Protein AF-A0A9Q3HSD2-F1 (afdb_monomer_lite)

pLDDT: mean 71.67, std 19.87, range [41.5, 94.94]

Radius of gyration: 31.14 Å; chains: 1; bounding box: 92×45×73 Å

Structure (mmCIF, N/CA/C/O backbone):
data_AF-A0A9Q3HSD2-F1
#
_entry.id   AF-A0A9Q3HSD2-F1
#
loop_
_atom_site.group_PDB
_atom_site.id
_atom_site.type_symbol
_atom_site.label_atom_id
_atom_site.label_alt_id
_atom_site.label_comp_id
_atom_site.label_asym_id
_atom_site.label_entity_id
_atom_site.label_seq_id
_atom_site.pdbx_PDB_ins_code
_atom_site.Cartn_x
_atom_site.Cartn_y
_atom_si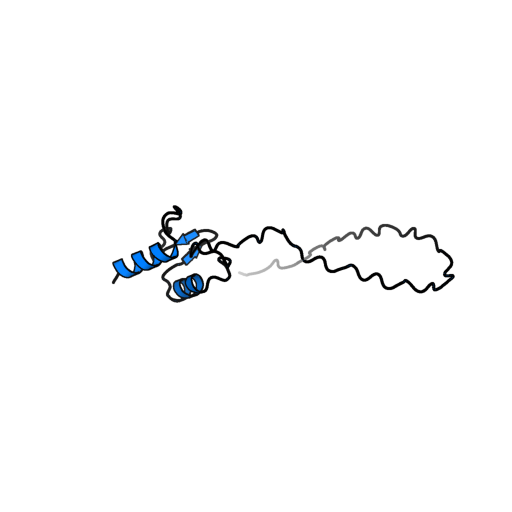te.Cartn_z
_atom_site.occupancy
_atom_site.B_iso_or_equiv
_atom_site.auth_seq_id
_atom_site.auth_comp_id
_atom_site.auth_asym_id
_atom_site.auth_atom_id
_atom_site.pdbx_PDB_model_num
ATOM 1 N N . MET A 1 1 ? -56.394 -26.037 -16.385 1.00 44.19 1 MET A N 1
ATOM 2 C CA . MET A 1 1 ? -56.048 -26.200 -17.813 1.00 44.19 1 MET A CA 1
ATOM 3 C C . MET A 1 1 ? -54.675 -25.549 -18.009 1.00 44.19 1 MET A C 1
ATOM 5 O O . MET A 1 1 ? -54.607 -24.333 -17.984 1.00 44.19 1 MET A O 1
ATOM 9 N N . HIS A 1 2 ? -53.592 -26.269 -17.691 1.00 48.19 2 HIS A N 1
ATOM 10 C CA . HIS A 1 2 ? -52.664 -26.921 -18.647 1.00 48.19 2 HIS A CA 1
ATOM 11 C C . HIS A 1 2 ? -51.774 -25.870 -19.355 1.00 48.19 2 HIS A C 1
ATOM 13 O O . HIS A 1 2 ? -52.299 -25.073 -20.115 1.00 48.19 2 HIS A O 1
ATOM 19 N N . GLN A 1 3 ? -50.533 -25.605 -18.916 1.00 42.75 3 GLN A N 1
ATOM 20 C CA . GLN A 1 3 ? -49.256 -26.317 -19.162 1.00 42.75 3 GLN A CA 1
ATOM 21 C C . GLN A 1 3 ? -48.814 -26.421 -20.633 1.00 42.75 3 GLN A C 1
ATOM 23 O O . GLN A 1 3 ? -49.545 -27.002 -21.426 1.00 42.75 3 GLN A O 1
ATOM 28 N N . LEU A 1 4 ? -47.539 -26.026 -20.851 1.00 48.03 4 LEU A N 1
ATOM 29 C CA . LEU A 1 4 ? -46.549 -26.599 -21.792 1.00 48.03 4 LEU A CA 1
ATOM 30 C C . LEU A 1 4 ? -46.814 -26.294 -23.284 1.00 48.03 4 LEU A C 1
ATOM 32 O O . LEU A 1 4 ? -47.950 -26.296 -23.720 1.00 48.03 4 LEU A O 1
ATOM 36 N N . ASN A 1 5 ? -45.869 -26.004 -24.174 1.00 42.88 5 ASN A N 1
ATOM 37 C CA . ASN A 1 5 ? -44.416 -26.140 -24.308 1.00 42.88 5 ASN A CA 1
ATOM 38 C C . ASN A 1 5 ? -44.029 -25.258 -25.498 1.00 42.88 5 ASN A C 1
ATOM 40 O O . ASN A 1 5 ? -44.826 -25.265 -26.419 1.00 42.88 5 ASN A O 1
ATOM 44 N N . GLU A 1 6 ? -42.822 -24.683 -25.555 1.00 45.81 6 GLU A N 1
ATOM 45 C CA . GLU A 1 6 ? -41.940 -24.794 -26.740 1.00 45.81 6 GLU A CA 1
ATOM 46 C C . GLU A 1 6 ? -40.477 -24.703 -26.264 1.00 45.81 6 GLU A C 1
ATOM 48 O O . GLU A 1 6 ? -39.931 -23.638 -25.982 1.00 45.81 6 GLU A O 1
ATOM 53 N N . LEU A 1 7 ? -39.879 -25.880 -26.068 1.00 46.97 7 LEU A N 1
ATOM 54 C CA . LEU A 1 7 ? -38.452 -26.095 -25.843 1.00 46.97 7 LEU A CA 1
ATOM 55 C C . LEU A 1 7 ? -37.694 -26.093 -27.183 1.00 46.97 7 LEU A C 1
ATOM 57 O O . LEU A 1 7 ? -38.282 -26.362 -28.226 1.00 46.97 7 LEU A O 1
ATOM 61 N N . THR A 1 8 ? -36.360 -25.999 -27.075 1.00 43.19 8 THR A N 1
ATOM 62 C CA . THR A 1 8 ? -35.327 -26.510 -28.009 1.00 43.19 8 THR A CA 1
ATOM 63 C C . THR A 1 8 ? -35.021 -25.675 -29.264 1.00 43.19 8 THR A C 1
ATOM 65 O O . THR A 1 8 ? -35.914 -25.133 -29.886 1.00 43.19 8 THR A O 1
ATOM 68 N N . ASN A 1 9 ? -33.785 -25.525 -29.752 1.00 45.00 9 ASN A N 1
ATOM 69 C CA . ASN A 1 9 ? -32.461 -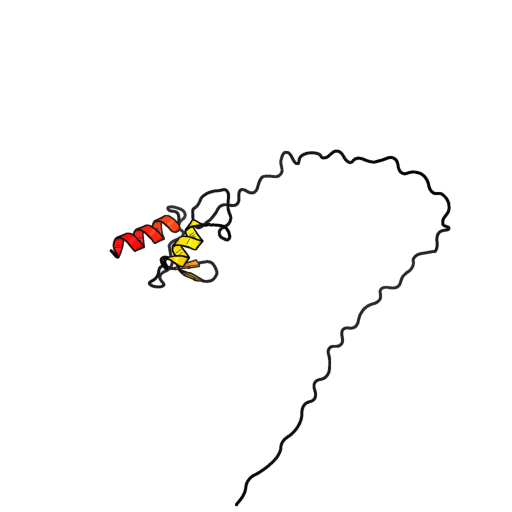25.973 -29.322 1.00 45.00 9 ASN A CA 1
ATOM 70 C C . ASN A 1 9 ? -31.385 -25.117 -30.028 1.00 45.00 9 ASN A C 1
ATOM 72 O O . ASN A 1 9 ? -31.521 -24.756 -31.191 1.00 45.00 9 ASN A O 1
ATOM 76 N N . VAL A 1 10 ? -30.304 -24.857 -29.292 1.00 41.50 10 VAL A N 1
ATOM 77 C CA . VAL A 1 10 ? -28.880 -24.875 -29.682 1.00 41.50 10 VAL A CA 1
ATOM 78 C C . VAL A 1 10 ? -28.542 -25.001 -31.180 1.00 41.50 10 VAL A C 1
ATOM 80 O O . VAL A 1 10 ? -28.776 -26.050 -31.770 1.00 41.50 10 VAL A O 1
ATOM 83 N N . ALA A 1 11 ? -27.794 -24.027 -31.719 1.00 44.03 11 ALA A N 1
ATOM 84 C CA . ALA A 1 11 ? -26.722 -24.277 -32.696 1.00 44.03 11 ALA A CA 1
ATOM 85 C C . ALA A 1 11 ? -25.781 -23.062 -32.846 1.00 44.03 11 ALA A C 1
ATOM 87 O O . ALA A 1 11 ? -26.107 -22.053 -33.467 1.00 44.03 11 ALA A O 1
ATOM 88 N N . THR A 1 12 ? -24.578 -23.179 -32.289 1.00 48.12 12 THR A N 1
ATOM 89 C CA . THR A 1 12 ? -23.388 -22.381 -32.618 1.00 48.12 12 THR A CA 1
ATOM 90 C C . THR A 1 12 ? -22.886 -22.710 -34.027 1.00 48.12 12 THR A C 1
ATOM 92 O O . THR A 1 12 ? -22.842 -23.885 -34.392 1.00 48.12 12 THR A O 1
ATOM 95 N N . PRO A 1 13 ? -22.346 -21.726 -34.768 1.00 45.62 13 PRO A N 1
ATOM 96 C CA . PRO A 1 13 ? -21.321 -22.028 -35.766 1.00 45.62 13 PRO A CA 1
ATOM 97 C C . PRO A 1 13 ? -19.987 -21.341 -35.444 1.00 45.62 13 PRO A C 1
ATOM 99 O O . PRO A 1 13 ? -19.789 -20.144 -35.618 1.00 45.62 13 PRO A O 1
ATOM 102 N N . GLN A 1 14 ? -19.086 -22.175 -34.931 1.00 41.75 14 GLN A N 1
ATOM 103 C CA . GLN A 1 14 ? -17.673 -22.328 -35.283 1.00 41.75 14 GLN A CA 1
ATOM 104 C C . GLN A 1 14 ? -16.861 -21.121 -35.793 1.00 41.75 14 GLN A C 1
ATOM 106 O O . GLN A 1 14 ? -17.031 -20.598 -36.892 1.00 41.75 14 GLN A O 1
ATOM 111 N N . LYS A 1 15 ? -15.817 -20.852 -35.002 1.00 45.75 15 LYS A N 1
ATOM 112 C CA . LYS A 1 15 ? -14.523 -20.269 -35.364 1.00 45.75 15 LYS A CA 1
ATOM 113 C C . LYS A 1 15 ? -14.070 -20.704 -36.768 1.00 45.75 15 LYS A C 1
ATOM 115 O O . LYS A 1 15 ? -13.749 -21.872 -36.970 1.00 45.75 15 LYS A O 1
ATOM 120 N N . LYS A 1 16 ? -13.916 -19.756 -37.695 1.00 43.56 16 LYS A N 1
ATOM 121 C CA . LYS A 1 16 ? -13.007 -19.915 -38.840 1.00 43.56 16 LYS A CA 1
ATOM 122 C C . LYS A 1 16 ? -11.691 -19.214 -38.531 1.00 43.56 16 LYS A C 1
ATOM 124 O O . LYS A 1 16 ? -11.515 -18.027 -38.776 1.00 43.56 16 LYS A O 1
ATOM 129 N N . VAL A 1 17 ? -10.770 -19.992 -37.971 1.00 47.25 17 VAL A N 1
ATOM 130 C CA . VAL A 1 17 ? -9.332 -19.757 -38.107 1.00 47.25 17 VAL A CA 1
ATOM 131 C C . VAL A 1 17 ? -8.984 -20.157 -39.537 1.00 47.25 17 VAL A C 1
ATOM 133 O O . VAL A 1 17 ? -8.896 -21.344 -39.843 1.00 47.25 17 VAL A O 1
ATOM 136 N N . THR A 1 18 ? -8.834 -19.181 -40.429 1.00 45.16 18 THR A N 1
ATOM 137 C CA . THR A 1 18 ? -8.164 -19.422 -41.709 1.00 45.16 18 THR A CA 1
ATOM 138 C C . THR A 1 18 ? -6.681 -19.180 -41.490 1.00 45.16 18 THR A C 1
ATOM 140 O O . THR A 1 18 ? -6.212 -18.049 -41.381 1.00 45.16 18 THR A O 1
ATOM 143 N N . ASN A 1 19 ? -5.968 -20.296 -41.365 1.00 42.38 19 ASN A N 1
ATOM 144 C CA . ASN A 1 19 ? -4.523 -20.373 -41.472 1.00 42.38 19 ASN A CA 1
ATOM 145 C C . ASN A 1 19 ? -4.111 -19.899 -42.867 1.00 42.38 19 ASN A C 1
ATOM 147 O O . ASN A 1 19 ? -4.654 -20.369 -43.865 1.00 42.38 19 ASN A O 1
ATOM 151 N N . ASN A 1 20 ? -3.147 -18.988 -42.922 1.00 42.34 20 ASN A N 1
ATOM 152 C CA . ASN A 1 20 ? -2.504 -18.558 -44.152 1.00 42.34 20 ASN A CA 1
ATOM 153 C C . ASN A 1 20 ? -1.202 -19.373 -44.298 1.00 42.34 20 ASN A C 1
ATOM 155 O O . ASN A 1 20 ? -0.250 -19.097 -43.564 1.00 42.34 20 ASN A O 1
ATOM 159 N N . PRO A 1 21 ? -1.125 -20.411 -45.153 1.00 44.22 21 PRO A N 1
ATOM 160 C CA . PRO A 1 21 ? 0.139 -21.079 -45.428 1.00 44.22 21 PRO A CA 1
ATOM 161 C C . PRO A 1 21 ? 0.925 -20.226 -46.426 1.00 44.22 21 PRO A C 1
ATOM 163 O O . PRO A 1 21 ? 0.693 -20.281 -47.634 1.00 44.22 21 PRO A O 1
ATOM 166 N N . GLN A 1 22 ? 1.850 -19.404 -45.926 1.00 41.72 22 GLN A N 1
ATOM 167 C CA . GLN A 1 22 ? 2.773 -18.694 -46.802 1.00 41.72 22 GLN A CA 1
ATOM 168 C C . GLN A 1 22 ? 3.751 -19.712 -47.395 1.00 41.72 22 GLN A C 1
ATOM 170 O O . GLN A 1 22 ? 4.553 -20.331 -46.697 1.00 41.72 22 GLN A O 1
ATOM 175 N N . SER A 1 23 ? 3.561 -19.927 -48.693 1.00 46.28 23 SER A N 1
ATOM 176 C CA . SER A 1 23 ? 4.157 -20.973 -49.503 1.00 46.28 23 SER A CA 1
ATOM 177 C C . SER A 1 23 ? 5.683 -20.942 -49.477 1.00 46.28 23 SER A C 1
ATOM 179 O O . SER A 1 23 ? 6.327 -19.900 -49.614 1.00 46.28 23 SER A O 1
ATOM 181 N N . SER A 1 24 ? 6.229 -22.139 -49.308 1.00 48.56 24 SER A N 1
ATOM 182 C CA . SER A 1 24 ? 7.641 -22.474 -49.340 1.00 48.56 24 SER A CA 1
ATOM 183 C C . SER A 1 24 ? 8.180 -22.325 -50.763 1.00 48.56 24 SER A C 1
ATOM 185 O O . SER A 1 24 ? 7.808 -23.085 -51.649 1.00 48.56 24 SER A O 1
ATOM 187 N N . ASN A 1 25 ? 9.092 -21.378 -50.973 1.00 53.78 25 ASN A N 1
ATOM 188 C CA . ASN A 1 25 ? 10.039 -21.412 -52.086 1.00 53.78 25 ASN A CA 1
ATOM 189 C C . ASN A 1 25 ? 11.451 -21.509 -51.501 1.00 53.78 25 ASN A C 1
ATOM 191 O O . ASN A 1 25 ? 12.213 -20.546 -51.505 1.00 53.78 25 ASN A O 1
ATOM 195 N N . GLN A 1 26 ? 11.791 -22.675 -50.949 1.00 52.84 26 GLN A N 1
ATOM 196 C CA . GLN A 1 26 ? 13.184 -23.040 -50.709 1.00 52.84 26 GLN A CA 1
ATOM 197 C C . GLN A 1 26 ? 13.640 -23.948 -51.847 1.00 52.84 26 GLN A C 1
ATOM 199 O O . GLN A 1 26 ? 13.310 -25.129 -51.908 1.00 52.84 26 GLN A O 1
ATOM 204 N N . VAL A 1 27 ? 14.381 -23.346 -52.773 1.00 53.59 27 VAL A N 1
ATOM 205 C CA . VAL A 1 27 ? 15.151 -24.035 -53.807 1.00 53.59 27 VAL A CA 1
ATOM 206 C C . VAL A 1 27 ? 16.064 -25.062 -53.127 1.00 53.59 27 VAL A C 1
ATOM 208 O O . VAL A 1 27 ? 16.878 -24.706 -52.275 1.00 53.59 27 VAL A O 1
ATOM 211 N N . LEU A 1 28 ? 15.915 -26.335 -53.499 1.00 50.41 28 LEU A N 1
ATOM 212 C CA . LEU A 1 28 ? 16.789 -27.438 -53.095 1.00 50.41 28 LEU A CA 1
ATOM 213 C C . LEU A 1 28 ? 18.235 -27.115 -53.504 1.00 50.41 28 LEU A C 1
ATOM 215 O O . LEU A 1 28 ? 18.566 -27.132 -54.688 1.00 50.41 28 LEU A O 1
ATOM 219 N N . ARG A 1 29 ? 19.102 -26.809 -52.531 1.00 50.41 29 ARG A N 1
ATOM 220 C CA . ARG A 1 29 ? 20.555 -26.744 -52.749 1.00 50.41 29 ARG A CA 1
ATOM 221 C C . ARG A 1 29 ? 21.161 -28.128 -52.464 1.00 50.41 29 ARG A C 1
ATOM 223 O O . ARG A 1 29 ? 20.809 -28.714 -51.437 1.00 50.41 29 ARG A O 1
ATOM 230 N N . PRO A 1 30 ? 22.050 -28.653 -53.326 1.00 50.47 30 PRO A N 1
ATOM 231 C CA . PRO A 1 30 ? 22.763 -29.902 -53.078 1.00 50.47 30 PRO A CA 1
ATOM 232 C C . PRO A 1 30 ? 23.563 -29.842 -51.775 1.00 50.47 30 PRO A C 1
ATOM 234 O O . PRO A 1 30 ? 24.204 -28.838 -51.455 1.00 50.47 30 PRO A O 1
ATOM 237 N N . ARG A 1 31 ? 23.468 -30.922 -51.001 1.00 54.69 31 ARG A N 1
ATOM 238 C CA . ARG A 1 31 ? 24.100 -31.097 -49.698 1.00 54.69 31 ARG A CA 1
ATOM 239 C C . ARG A 1 31 ? 25.501 -31.652 -49.910 1.00 54.69 31 ARG A C 1
ATOM 241 O O . ARG A 1 31 ? 25.712 -32.844 -49.737 1.00 54.69 31 ARG A O 1
ATOM 248 N N . ASP A 1 32 ? 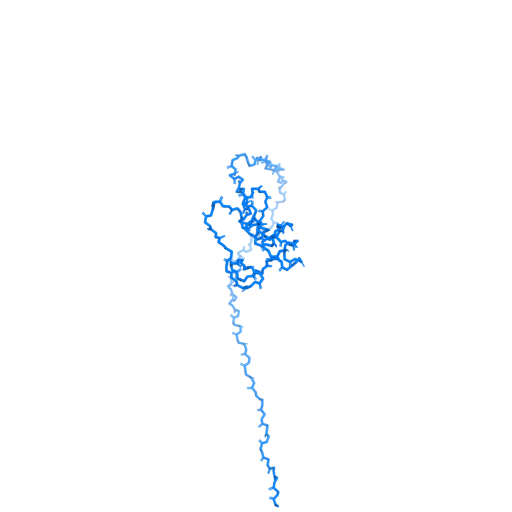26.440 -30.773 -50.231 1.00 50.25 32 ASP A N 1
ATOM 249 C CA . ASP A 1 32 ? 27.849 -31.134 -50.299 1.00 50.25 32 ASP A CA 1
ATOM 250 C C . ASP A 1 32 ? 28.679 -30.292 -49.329 1.00 50.25 32 ASP A C 1
ATOM 252 O O . ASP A 1 32 ? 28.637 -29.062 -49.325 1.00 50.25 32 ASP A O 1
ATOM 256 N N . ASN A 1 33 ? 29.483 -31.023 -48.558 1.00 46.81 33 ASN A N 1
ATOM 257 C CA . ASN A 1 33 ? 30.656 -30.593 -47.804 1.00 46.81 33 ASN A CA 1
ATOM 258 C C . ASN A 1 33 ? 30.446 -30.086 -46.358 1.00 46.81 33 ASN A C 1
ATOM 260 O O . ASN A 1 33 ? 30.174 -28.918 -46.081 1.00 46.81 33 ASN A O 1
ATOM 264 N N . VAL A 1 34 ? 30.650 -31.006 -45.407 1.00 54.81 34 VAL A N 1
ATOM 265 C CA . VAL A 1 34 ? 30.878 -30.714 -43.987 1.00 54.81 34 VAL A CA 1
ATOM 266 C C . VAL A 1 34 ? 32.240 -30.030 -43.861 1.00 54.81 34 VAL A C 1
ATOM 268 O O . VAL A 1 34 ? 33.275 -30.686 -43.899 1.00 54.81 34 VAL A O 1
ATOM 271 N N . SER A 1 35 ? 32.235 -28.710 -43.691 1.00 54.19 35 SER A N 1
ATOM 272 C CA . SER A 1 35 ? 33.415 -27.953 -43.270 1.00 54.19 35 SER A CA 1
ATOM 273 C C . SER A 1 35 ? 33.330 -27.706 -41.757 1.00 54.19 35 SER A C 1
ATOM 275 O O . SER A 1 35 ? 32.289 -27.225 -41.291 1.00 54.19 35 SER A O 1
ATOM 277 N N . PRO A 1 36 ? 34.352 -28.053 -40.951 1.00 48.72 36 PRO A N 1
ATOM 278 C CA . PRO A 1 36 ? 34.310 -27.830 -39.512 1.00 48.72 36 PRO A CA 1
ATOM 279 C C . PRO A 1 36 ? 34.332 -26.323 -39.223 1.00 48.72 36 PRO A C 1
ATOM 281 O O . PRO A 1 36 ? 35.334 -25.644 -39.432 1.00 48.72 36 PRO A O 1
ATOM 284 N N . GLN A 1 37 ? 33.206 -25.789 -38.743 1.00 55.69 37 GLN A N 1
ATOM 285 C CA . GLN A 1 37 ? 33.110 -24.421 -38.229 1.00 55.69 37 GLN A CA 1
ATOM 286 C C . GLN A 1 37 ? 34.147 -24.230 -37.106 1.00 55.69 37 GLN A C 1
ATOM 288 O O . GLN A 1 37 ? 34.086 -24.952 -36.106 1.00 55.69 37 GLN A O 1
ATOM 293 N N . PRO A 1 38 ? 35.086 -23.269 -37.209 1.00 50.75 38 PRO A N 1
ATOM 294 C CA . PRO A 1 38 ? 35.942 -22.935 -36.087 1.00 50.75 38 PRO A CA 1
ATOM 295 C C . PRO A 1 38 ? 35.080 -22.304 -34.994 1.00 50.75 38 PRO A C 1
ATOM 297 O O . PRO A 1 38 ? 34.310 -21.376 -35.236 1.00 50.75 38 PRO A O 1
ATOM 300 N N . ASN A 1 39 ? 35.227 -22.850 -33.791 1.00 59.09 39 ASN A N 1
ATOM 301 C CA . ASN A 1 39 ? 34.631 -22.438 -32.528 1.00 59.09 39 ASN A CA 1
ATOM 302 C C . ASN A 1 39 ? 34.690 -20.908 -32.327 1.00 59.09 39 ASN A C 1
ATOM 304 O O . ASN A 1 39 ? 35.624 -20.386 -31.717 1.00 59.09 39 ASN A O 1
ATOM 308 N N . ARG A 1 40 ? 33.695 -20.168 -32.835 1.00 57.56 40 ARG A N 1
ATOM 309 C CA . ARG A 1 40 ? 33.513 -18.749 -32.517 1.00 57.56 40 ARG A CA 1
ATOM 310 C C . ARG A 1 40 ? 32.942 -18.658 -31.108 1.00 57.56 40 ARG A C 1
ATOM 312 O O . ARG A 1 40 ? 31.740 -18.491 -30.918 1.00 57.56 40 ARG A O 1
ATOM 319 N N . ARG A 1 41 ? 33.824 -18.741 -30.109 1.00 59.41 41 ARG A N 1
ATOM 320 C CA . ARG A 1 41 ? 33.549 -18.160 -28.794 1.00 59.41 41 ARG A CA 1
ATOM 321 C C . ARG A 1 41 ? 33.357 -16.666 -29.015 1.00 59.41 41 ARG A C 1
ATOM 323 O O . ARG A 1 41 ? 34.326 -15.936 -29.202 1.00 59.41 41 ARG A O 1
ATOM 330 N N . VAL A 1 42 ? 32.107 -16.220 -29.036 1.00 61.28 42 VAL A N 1
ATOM 331 C CA . VAL A 1 42 ? 31.800 -14.807 -28.819 1.00 61.28 42 VAL A CA 1
ATOM 332 C C . VAL A 1 42 ? 32.355 -14.482 -27.430 1.00 61.28 42 VAL A C 1
ATOM 334 O O . VAL A 1 42 ? 31.977 -15.169 -26.476 1.00 61.28 42 VAL A O 1
ATOM 337 N N . PRO A 1 43 ? 33.281 -13.522 -27.276 1.00 56.62 43 PRO A N 1
ATOM 338 C CA . PRO A 1 43 ? 33.678 -13.089 -25.950 1.00 56.62 43 PRO A CA 1
ATOM 339 C C . PRO A 1 43 ? 32.423 -12.614 -25.219 1.00 56.62 43 PRO A C 1
ATOM 341 O O . PRO A 1 43 ? 31.680 -11.781 -25.742 1.00 56.62 43 PRO A O 1
ATOM 344 N N . TYR A 1 44 ? 32.172 -13.153 -24.026 1.00 60.09 44 TYR A N 1
ATOM 345 C CA . TYR A 1 44 ? 31.254 -12.532 -23.082 1.00 60.09 44 TYR A CA 1
ATOM 346 C C . TYR A 1 44 ? 31.842 -11.162 -22.749 1.00 60.09 44 TYR A C 1
ATOM 348 O O . TYR A 1 44 ? 32.754 -11.048 -21.933 1.00 60.09 44 TYR A O 1
ATOM 356 N N . VAL A 1 45 ? 31.376 -10.128 -23.442 1.00 63.81 45 VAL A N 1
ATOM 357 C CA . VAL A 1 45 ? 31.558 -8.749 -23.007 1.00 63.81 45 VAL A CA 1
ATOM 358 C C . VAL A 1 45 ? 30.625 -8.579 -21.810 1.00 63.81 45 VAL A C 1
ATOM 360 O O . VAL A 1 45 ? 29.407 -8.603 -22.005 1.00 63.81 45 VAL A O 1
ATOM 3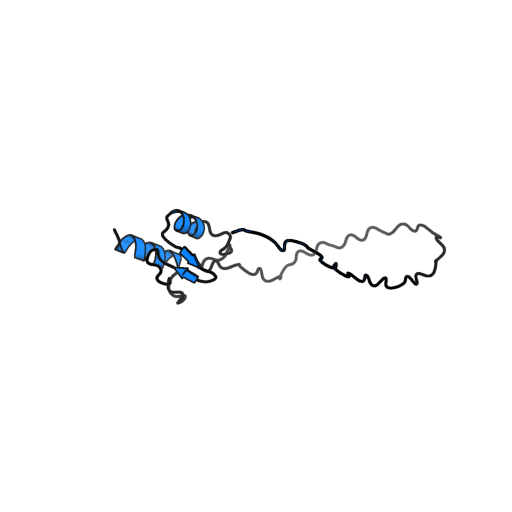63 N N . PRO A 1 46 ? 31.132 -8.463 -20.565 1.00 60.00 46 PRO A N 1
ATOM 364 C CA . PRO A 1 46 ? 30.277 -8.045 -19.468 1.00 60.00 46 PRO A CA 1
ATOM 365 C C . PRO A 1 46 ? 29.659 -6.717 -19.888 1.00 60.00 46 PRO A C 1
ATOM 367 O O . PRO A 1 46 ? 30.374 -5.817 -20.329 1.00 60.00 46 PRO A O 1
ATOM 370 N N . ALA A 1 47 ? 28.335 -6.616 -19.808 1.00 62.00 47 ALA A N 1
ATOM 371 C CA . ALA A 1 47 ? 27.603 -5.413 -20.165 1.00 62.00 47 ALA A CA 1
ATOM 372 C C . ALA A 1 47 ? 27.907 -4.307 -19.134 1.00 62.00 47 ALA A C 1
ATOM 374 O O . ALA A 1 47 ? 27.134 -4.027 -18.221 1.00 62.00 47 ALA A O 1
ATOM 375 N N . GLN A 1 48 ? 29.104 -3.734 -19.224 1.00 61.62 48 GLN A N 1
ATOM 376 C CA . GLN A 1 48 ? 29.548 -2.588 -18.453 1.00 61.62 48 GLN A CA 1
ATOM 377 C C . GLN A 1 48 ? 28.892 -1.373 -19.115 1.00 61.62 48 GLN A C 1
ATOM 379 O O . GLN A 1 48 ? 29.229 -1.047 -20.247 1.00 61.62 48 GLN A O 1
ATOM 384 N N . ASN A 1 49 ? 27.929 -0.754 -18.427 1.00 57.31 49 ASN A N 1
ATOM 385 C CA . ASN A 1 49 ? 27.073 0.363 -18.875 1.00 57.31 49 ASN A CA 1
ATOM 386 C C . ASN A 1 49 ? 25.717 0.027 -19.507 1.00 57.31 49 ASN A C 1
ATOM 388 O O . ASN A 1 49 ? 25.182 0.835 -20.262 1.00 57.31 49 ASN A O 1
ATOM 392 N N . VAL A 1 50 ? 25.066 -1.072 -19.116 1.00 57.44 50 VAL A N 1
ATOM 393 C CA . VAL A 1 50 ? 23.595 -0.983 -19.058 1.00 57.44 50 VAL A CA 1
ATOM 394 C C . VAL A 1 50 ? 23.279 -0.189 -17.792 1.00 57.44 50 VAL A C 1
ATOM 396 O O . VAL A 1 50 ? 23.725 -0.625 -16.724 1.00 57.44 50 VAL A O 1
ATOM 399 N N . PRO A 1 51 ? 22.574 0.959 -17.849 1.00 59.72 51 PRO A N 1
ATOM 400 C CA . PRO A 1 51 ? 22.054 1.564 -16.635 1.00 59.72 51 PRO A CA 1
ATOM 401 C C . PRO A 1 51 ? 21.265 0.471 -15.920 1.00 59.72 51 PRO A C 1
ATOM 403 O O . PRO A 1 51 ? 20.282 -0.054 -16.448 1.00 59.72 51 PRO A O 1
ATOM 406 N N . LYS A 1 52 ? 21.761 0.044 -14.754 1.00 62.22 52 LYS A N 1
ATOM 407 C CA . LYS A 1 52 ? 21.003 -0.826 -13.865 1.00 62.22 52 LYS A CA 1
ATOM 408 C C . LYS A 1 52 ? 19.790 0.013 -13.514 1.00 62.22 52 LYS A C 1
ATOM 410 O O . LYS A 1 52 ? 19.926 0.929 -12.715 1.00 62.22 52 LYS A O 1
ATOM 415 N N . PHE A 1 53 ? 18.659 -0.210 -14.179 1.00 58.38 53 PHE A N 1
ATOM 416 C CA . PHE A 1 53 ? 17.406 0.414 -13.787 1.00 58.38 53 PHE A CA 1
ATOM 417 C C . PHE A 1 53 ? 17.154 -0.057 -12.359 1.00 58.38 53 PHE A C 1
ATOM 419 O O . PHE A 1 53 ? 16.706 -1.183 -12.131 1.00 58.38 53 PHE A O 1
ATOM 426 N N . THR A 1 54 ? 17.568 0.759 -11.393 1.00 67.44 54 THR A N 1
ATOM 427 C CA . THR A 1 54 ? 17.337 0.520 -9.983 1.00 67.44 54 THR A CA 1
ATOM 428 C C . THR A 1 54 ? 15.832 0.579 -9.826 1.00 67.44 54 THR A C 1
ATOM 430 O O . THR A 1 54 ? 15.188 1.613 -9.992 1.00 67.44 54 THR A O 1
ATOM 433 N N . VAL A 1 55 ? 15.221 -0.587 -9.629 1.00 75.50 55 VAL A N 1
ATOM 434 C CA . VAL A 1 55 ? 13.783 -0.637 -9.414 1.00 75.50 55 VAL A CA 1
ATOM 435 C C . VAL A 1 55 ? 13.531 -0.005 -8.053 1.00 75.50 55 VAL A C 1
ATOM 437 O O . VAL A 1 55 ? 13.957 -0.543 -7.029 1.00 75.50 55 VAL A O 1
ATOM 440 N N . LYS A 1 56 ? 12.867 1.151 -8.056 1.00 80.06 56 LYS A N 1
ATOM 441 C CA . LYS A 1 56 ? 12.427 1.832 -6.842 1.00 80.06 56 LYS A CA 1
ATOM 442 C C . LYS A 1 56 ? 11.097 1.245 -6.388 1.00 80.06 56 LYS A C 1
ATOM 444 O O . LYS A 1 56 ? 10.127 1.191 -7.150 1.00 80.06 56 LYS A O 1
ATOM 449 N N . CYS A 1 57 ? 11.024 0.828 -5.132 1.00 87.94 57 CYS A N 1
ATOM 450 C CA . CYS A 1 57 ? 9.763 0.441 -4.527 1.00 87.94 57 CYS A CA 1
ATOM 451 C C . CYS A 1 57 ? 8.990 1.701 -4.145 1.00 87.94 57 CYS A C 1
ATOM 453 O O . CYS A 1 57 ? 9.373 2.402 -3.220 1.00 87.94 57 CYS A O 1
ATOM 455 N N . TYR A 1 58 ? 7.872 1.989 -4.805 1.00 84.50 58 TYR A N 1
ATOM 456 C CA . TYR A 1 58 ? 7.079 3.186 -4.491 1.00 84.50 58 TYR A CA 1
ATOM 457 C C . TYR A 1 58 ? 6.403 3.147 -3.108 1.00 84.50 58 TYR A C 1
ATOM 459 O O . TYR A 1 58 ? 6.036 4.191 -2.585 1.00 84.50 58 TYR A O 1
ATOM 467 N N . TYR A 1 59 ? 6.282 1.969 -2.485 1.00 88.62 59 TYR A N 1
ATOM 468 C CA . TYR A 1 59 ? 5.728 1.837 -1.133 1.00 88.62 59 TYR A CA 1
ATOM 469 C C . TYR A 1 59 ? 6.743 2.209 -0.040 1.00 88.62 59 TYR A C 1
ATOM 471 O O . TYR A 1 59 ? 6.412 2.917 0.913 1.00 88.62 59 TYR A O 1
ATOM 479 N N . PHE A 1 60 ? 7.990 1.751 -0.203 1.00 86.00 60 PHE A N 1
ATOM 480 C CA . PHE A 1 60 ? 9.079 1.952 0.760 1.00 86.00 60 PHE A CA 1
ATOM 481 C C . PHE A 1 60 ? 10.025 3.108 0.383 1.00 86.00 60 PHE A C 1
ATOM 483 O O . PHE A 1 60 ? 10.811 3.554 1.204 1.00 86.00 60 PHE A O 1
ATOM 490 N N . MET A 1 61 ? 9.911 3.620 -0.847 1.00 84.25 61 MET A N 1
ATOM 491 C CA . MET A 1 61 ? 10.804 4.582 -1.511 1.00 84.25 61 MET A CA 1
ATOM 492 C C . MET A 1 61 ? 12.280 4.172 -1.596 1.00 84.25 61 MET A C 1
ATOM 494 O O . MET A 1 61 ? 13.114 5.003 -1.949 1.00 84.25 61 MET A O 1
ATOM 498 N N . GLU A 1 62 ? 12.594 2.901 -1.361 1.00 79.50 62 GLU A N 1
ATOM 499 C CA . GLU A 1 62 ? 13.954 2.371 -1.438 1.00 79.50 62 GLU A CA 1
ATOM 500 C C . GLU A 1 62 ? 14.232 1.713 -2.795 1.00 79.50 62 GLU A C 1
ATOM 502 O O . GLU A 1 62 ? 13.343 1.122 -3.425 1.00 79.50 62 GLU A O 1
ATOM 507 N N . GLU A 1 63 ? 15.474 1.833 -3.254 1.00 76.88 63 GLU A N 1
ATOM 508 C CA . GLU A 1 63 ? 15.973 1.145 -4.441 1.00 76.88 63 GLU A CA 1
ATOM 509 C C . GLU A 1 63 ? 16.347 -0.302 -4.103 1.00 76.88 63 GLU A C 1
ATOM 511 O O . GLU A 1 63 ? 16.947 -0.574 -3.070 1.00 76.88 63 GLU A O 1
ATOM 516 N N . GLY A 1 64 ? 16.011 -1.247 -4.983 1.00 81.31 64 GLY A N 1
ATOM 517 C CA . GLY A 1 64 ? 16.443 -2.646 -4.854 1.00 81.31 64 GLY A CA 1
ATOM 518 C C . GLY A 1 64 ? 15.330 -3.673 -5.037 1.00 81.31 64 GLY A C 1
ATOM 519 O O . GLY A 1 64 ? 15.611 -4.836 -5.321 1.00 81.31 64 GLY A O 1
ATOM 520 N N . HIS A 1 65 ? 14.061 -3.263 -4.955 1.00 87.25 65 HIS A N 1
ATOM 521 C CA . HIS A 1 65 ? 12.928 -4.154 -5.195 1.00 87.25 65 HIS A CA 1
ATOM 522 C C . HIS A 1 65 ? 11.734 -3.440 -5.839 1.00 87.25 65 HIS A C 1
ATOM 524 O O . HIS A 1 65 ? 11.520 -2.242 -5.682 1.00 87.25 65 HIS A O 1
ATOM 530 N N . SER A 1 66 ? 10.918 -4.201 -6.571 1.00 84.12 66 SER A N 1
ATOM 531 C CA . SER A 1 66 ? 9.629 -3.718 -7.074 1.00 84.12 66 SER A CA 1
ATOM 532 C C . SER A 1 66 ? 8.560 -3.796 -5.989 1.00 84.12 66 SER A C 1
ATOM 534 O O . SER A 1 66 ? 8.639 -4.622 -5.080 1.00 84.12 66 SER A O 1
ATOM 536 N N . VAL A 1 67 ? 7.490 -3.014 -6.146 1.00 85.00 67 VAL A N 1
ATOM 537 C CA . VAL A 1 67 ? 6.281 -3.092 -5.304 1.00 85.00 67 VAL A CA 1
ATOM 538 C C . VAL A 1 67 ? 5.767 -4.532 -5.149 1.00 85.00 67 VAL A C 1
ATOM 540 O O . VAL A 1 67 ? 5.322 -4.914 -4.073 1.00 85.00 67 VAL A O 1
ATOM 543 N N . GLY A 1 68 ? 5.847 -5.353 -6.203 1.00 82.31 68 GLY A N 1
ATOM 544 C CA . GLY A 1 68 ? 5.391 -6.747 -6.170 1.00 82.31 68 GLY A CA 1
ATOM 545 C C . GLY A 1 68 ? 6.246 -7.683 -5.308 1.00 82.31 68 GLY A C 1
ATOM 546 O O . GLY A 1 68 ? 5.780 -8.763 -4.966 1.00 82.31 68 GLY A O 1
ATOM 547 N N . ARG A 1 69 ? 7.473 -7.282 -4.955 1.00 87.38 69 ARG A N 1
ATOM 548 C CA . ARG A 1 69 ? 8.401 -8.037 -4.094 1.00 87.38 69 ARG A CA 1
ATOM 549 C C . ARG A 1 69 ? 8.667 -7.338 -2.756 1.00 87.38 69 ARG A C 1
ATOM 551 O O . ARG A 1 69 ? 9.607 -7.699 -2.059 1.00 87.38 69 ARG A O 1
ATOM 558 N N . CYS A 1 70 ? 7.878 -6.322 -2.411 1.00 90.06 70 CYS A N 1
ATOM 559 C CA . CYS A 1 70 ? 8.042 -5.584 -1.165 1.00 90.06 70 CYS A CA 1
ATOM 560 C C . CYS A 1 70 ? 7.476 -6.393 0.008 1.00 90.06 70 CYS A C 1
ATOM 562 O O . CYS A 1 70 ? 6.260 -6.535 0.125 1.00 90.06 70 CYS A O 1
ATOM 564 N N . THR A 1 71 ? 8.354 -6.909 0.871 1.00 91.38 71 THR A N 1
ATOM 565 C CA . THR A 1 71 ? 7.980 -7.668 2.078 1.00 91.38 71 THR A CA 1
ATOM 566 C C . THR A 1 71 ? 7.145 -6.823 3.032 1.00 91.38 71 THR A C 1
ATOM 568 O O . THR A 1 71 ? 6.084 -7.255 3.458 1.00 91.38 71 THR A O 1
ATOM 571 N N . GLU A 1 72 ? 7.539 -5.568 3.256 1.00 91.75 72 GLU A N 1
ATOM 572 C CA . GLU A 1 72 ? 6.809 -4.639 4.128 1.00 91.75 72 GLU A CA 1
ATOM 573 C C . GLU A 1 72 ? 5.376 -4.392 3.643 1.00 91.75 72 GLU A C 1
ATOM 575 O O . GLU A 1 72 ? 4.449 -4.347 4.443 1.00 91.75 72 GLU A O 1
ATOM 580 N N . LEU A 1 73 ? 5.170 -4.269 2.326 1.00 91.94 73 LEU A N 1
ATOM 581 C CA . LEU A 1 73 ? 3.826 -4.126 1.766 1.00 91.94 73 LEU A CA 1
ATOM 582 C C . LEU A 1 73 ? 3.001 -5.400 1.964 1.00 91.94 73 LEU A C 1
ATOM 584 O O . LEU A 1 73 ? 1.798 -5.324 2.203 1.00 91.94 73 LEU A O 1
ATOM 588 N N . VAL A 1 74 ? 3.619 -6.572 1.817 1.00 92.31 74 VAL A N 1
ATOM 589 C CA . VAL A 1 74 ? 2.948 -7.852 2.069 1.00 92.31 74 VAL A CA 1
ATOM 590 C C . VAL A 1 74 ? 2.537 -7.944 3.538 1.00 92.31 74 VAL A C 1
ATOM 592 O O . VAL A 1 74 ? 1.384 -8.265 3.814 1.00 92.31 74 VAL A O 1
ATOM 595 N N . ASP A 1 75 ? 3.419 -7.576 4.461 1.00 93.94 75 ASP A N 1
ATOM 596 C CA . ASP A 1 75 ? 3.146 -7.597 5.897 1.00 93.94 75 ASP A CA 1
ATOM 597 C C . ASP A 1 75 ? 2.057 -6.603 6.295 1.00 93.94 75 ASP A C 1
ATOM 599 O O . ASP A 1 75 ? 1.113 -6.966 6.995 1.00 93.94 75 ASP A O 1
ATOM 603 N N . ASP A 1 76 ? 2.134 -5.366 5.808 1.00 92.88 76 ASP A N 1
ATOM 604 C CA . ASP A 1 76 ? 1.138 -4.339 6.109 1.00 92.88 76 ASP A CA 1
ATOM 605 C C . ASP A 1 76 ? -0.237 -4.712 5.504 1.00 92.88 76 ASP A C 1
ATOM 607 O O . ASP A 1 76 ? -1.281 -4.446 6.106 1.00 92.88 76 ASP A O 1
ATOM 611 N N . LYS A 1 77 ? -0.270 -5.416 4.359 1.00 92.94 77 LYS A N 1
ATOM 612 C CA . LYS A 1 77 ? -1.505 -6.012 3.815 1.00 92.94 77 LYS A CA 1
ATOM 613 C C . LYS A 1 77 ? -2.023 -7.161 4.679 1.00 92.94 77 LYS A C 1
ATOM 615 O O . LYS A 1 77 ? -3.227 -7.237 4.915 1.00 92.94 77 LYS A O 1
ATOM 620 N N . ASN A 1 78 ? -1.143 -8.045 5.151 1.00 93.50 78 ASN A N 1
ATOM 621 C CA . ASN A 1 78 ? -1.508 -9.175 6.012 1.00 93.50 78 ASN A CA 1
ATOM 622 C C . ASN A 1 78 ? -2.092 -8.695 7.349 1.00 93.50 78 ASN A C 1
ATOM 624 O O . ASN A 1 78 ? -3.067 -9.261 7.838 1.00 93.50 78 ASN A O 1
ATOM 628 N N . LYS A 1 79 ? -1.554 -7.599 7.894 1.00 93.31 79 LYS A N 1
ATOM 629 C CA . LYS A 1 79 ? -2.070 -6.912 9.090 1.00 93.31 79 LYS A CA 1
ATOM 630 C C . LYS A 1 79 ? -3.334 -6.086 8.834 1.00 93.31 79 LYS A C 1
ATOM 632 O O . 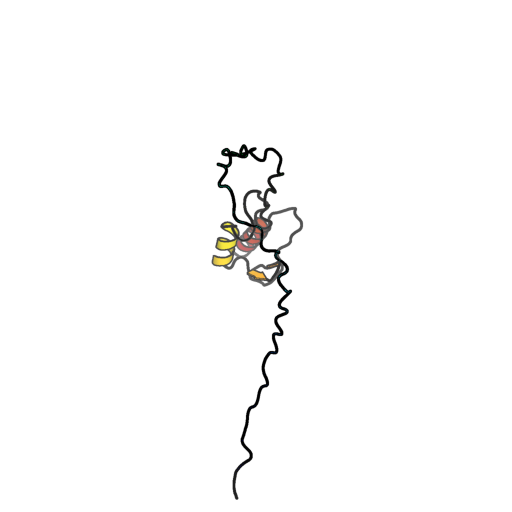LYS A 1 79 ? -3.887 -5.523 9.770 1.00 93.31 79 LYS A O 1
ATOM 637 N N . LYS A 1 80 ? -3.805 -6.016 7.583 1.00 93.56 80 LYS A N 1
ATOM 638 C CA . LYS A 1 80 ? -4.936 -5.184 7.139 1.00 93.56 80 LYS A CA 1
ATOM 639 C C . LYS A 1 80 ? -4.744 -3.688 7.404 1.00 93.56 80 LYS A C 1
ATOM 641 O O . LYS A 1 80 ? -5.729 -2.970 7.507 1.00 93.56 80 LYS A O 1
ATOM 646 N N . TRP A 1 81 ? -3.502 -3.213 7.476 1.00 94.19 81 TRP A N 1
ATOM 647 C CA . TRP A 1 81 ? -3.188 -1.787 7.618 1.00 94.19 81 TRP A CA 1
ATOM 648 C C . TRP A 1 81 ? -3.291 -1.044 6.288 1.00 94.19 81 TRP A C 1
ATOM 650 O O . TRP A 1 81 ? -3.502 0.164 6.256 1.00 94.19 81 TRP A O 1
ATOM 660 N N . VAL A 1 82 ? -3.162 -1.770 5.176 1.00 94.25 82 VAL A N 1
ATOM 661 C CA . VAL A 1 82 ? -3.276 -1.203 3.835 1.00 94.25 82 VAL A CA 1
ATOM 662 C C . VAL A 1 82 ? -4.055 -2.122 2.900 1.00 94.25 82 VAL A C 1
ATOM 664 O O . VAL A 1 82 ? -3.860 -3.338 2.858 1.00 94.25 82 VAL A O 1
ATOM 667 N N . ILE A 1 83 ? -4.923 -1.521 2.094 1.00 93.69 83 ILE A N 1
ATOM 668 C CA . ILE A 1 83 ? -5.690 -2.169 1.034 1.00 93.69 83 ILE A CA 1
ATOM 669 C C . ILE A 1 83 ? -5.160 -1.649 -0.302 1.00 93.69 83 ILE A C 1
ATOM 671 O O . ILE A 1 83 ? -5.091 -0.446 -0.535 1.00 93.69 83 ILE A O 1
ATOM 675 N N . ARG A 1 84 ? -4.786 -2.543 -1.224 1.00 90.06 84 ARG A N 1
ATOM 676 C CA . ARG A 1 84 ? -4.359 -2.140 -2.574 1.00 90.06 84 ARG A CA 1
ATOM 677 C C . ARG A 1 84 ? -5.537 -2.222 -3.540 1.00 90.06 84 ARG A C 1
ATOM 679 O O . ARG A 1 84 ? -6.050 -3.313 -3.778 1.00 90.06 84 ARG A O 1
ATOM 686 N N . LYS A 1 85 ? -5.912 -1.092 -4.147 1.00 90.25 85 LYS A N 1
ATOM 687 C CA . LYS A 1 85 ? -6.957 -1.009 -5.178 1.00 90.25 85 LYS A CA 1
ATOM 688 C C . LYS A 1 85 ? -6.370 -0.462 -6.476 1.00 90.25 85 LYS A C 1
ATOM 690 O O . LYS A 1 85 ? -6.051 0.721 -6.581 1.00 90.25 85 LYS A O 1
ATOM 695 N N . VAL A 1 86 ? -6.252 -1.335 -7.478 1.00 85.81 86 VAL A N 1
ATOM 696 C CA . VAL A 1 86 ? -5.643 -1.041 -8.787 1.00 85.81 86 VAL A CA 1
ATOM 697 C C . VAL A 1 86 ? -4.212 -0.489 -8.617 1.00 85.81 86 VAL A C 1
ATOM 699 O O . VAL A 1 86 ? -3.284 -1.252 -8.332 1.00 85.81 86 VAL A O 1
ATOM 702 N N . PHE A 1 87 ? -4.040 0.830 -8.726 1.00 83.75 87 PHE A N 1
ATOM 703 C CA . PHE A 1 87 ? -2.762 1.536 -8.595 1.00 83.75 87 PHE A CA 1
ATOM 704 C C . PHE A 1 87 ? -2.612 2.316 -7.283 1.00 83.75 87 PHE A C 1
ATOM 706 O O . PHE A 1 87 ? -1.532 2.831 -7.020 1.00 83.75 87 PHE A O 1
ATOM 713 N N . ASN A 1 88 ? -3.656 2.392 -6.453 1.00 89.94 88 ASN A N 1
ATOM 714 C CA . ASN A 1 88 ? -3.642 3.163 -5.211 1.00 89.94 88 ASN A CA 1
ATOM 715 C C . ASN A 1 88 ? -3.573 2.256 -3.979 1.00 89.94 88 ASN A C 1
ATOM 717 O O . ASN A 1 88 ? -4.087 1.132 -3.980 1.00 89.94 88 ASN A O 1
ATOM 721 N N . TYR A 1 89 ? -2.987 2.794 -2.915 1.00 92.88 89 TYR A N 1
ATOM 722 C CA . TYR A 1 89 ? -3.074 2.242 -1.570 1.00 92.88 89 TYR A CA 1
ATOM 723 C C . TYR A 1 89 ? -4.131 3.005 -0.793 1.00 92.88 89 TYR A C 1
ATOM 725 O O . TYR A 1 89 ? -4.237 4.226 -0.917 1.00 92.88 89 TYR A O 1
ATOM 733 N N . LEU A 1 90 ? -4.917 2.270 -0.025 1.00 94.94 90 LEU A N 1
ATOM 734 C CA . LEU A 1 90 ? -5.958 2.791 0.833 1.00 94.94 90 LEU A CA 1
ATOM 735 C C . LEU A 1 90 ? -5.665 2.358 2.268 1.00 94.94 90 LEU A C 1
ATOM 737 O O . LEU A 1 90 ? -5.200 1.240 2.491 1.00 94.94 90 LEU A O 1
ATOM 741 N N . TYR A 1 91 ? -5.960 3.225 3.219 1.00 94.50 91 TYR A N 1
ATOM 742 C CA . TYR A 1 91 ? -6.051 2.881 4.630 1.00 94.50 91 TYR A CA 1
ATOM 743 C C . TYR A 1 91 ? -7.236 1.923 4.883 1.00 94.50 91 TYR A C 1
ATOM 745 O O . TYR A 1 91 ? -8.073 1.713 3.994 1.00 94.50 91 TYR A O 1
ATOM 753 N N . PRO A 1 92 ? -7.361 1.350 6.094 1.00 92.44 92 PRO A N 1
ATOM 754 C CA . PRO A 1 92 ? -8.464 0.449 6.436 1.00 92.44 92 PRO A CA 1
ATOM 755 C C . PRO A 1 92 ? -9.838 1.137 6.397 1.00 92.44 92 PRO A C 1
ATOM 757 O O . PRO A 1 92 ? -10.847 0.486 6.141 1.00 92.44 92 PRO A O 1
ATOM 760 N N . ASN A 1 93 ? -9.872 2.460 6.590 1.00 92.88 93 ASN A N 1
ATOM 761 C CA . ASN A 1 93 ? -11.064 3.307 6.463 1.00 92.88 93 ASN A CA 1
ATOM 762 C C . ASN A 1 93 ? -11.447 3.616 4.996 1.00 92.88 93 ASN A C 1
ATOM 764 O O . ASN A 1 93 ? -12.349 4.415 4.764 1.00 92.88 93 ASN A O 1
ATOM 768 N N . TRP A 1 94 ? -10.772 3.001 4.015 1.00 92.94 94 TRP A N 1
ATOM 769 C CA . TRP A 1 94 ? -10.948 3.211 2.570 1.00 92.94 94 TRP A CA 1
ATOM 770 C C . TRP A 1 94 ? -10.473 4.558 2.021 1.00 92.94 94 TRP A C 1
ATOM 772 O O . TRP A 1 94 ? -10.626 4.819 0.823 1.00 92.94 94 TRP A O 1
ATOM 782 N N . GLU A 1 95 ? -9.842 5.389 2.842 1.00 94.50 95 GLU A N 1
ATOM 783 C CA . GLU A 1 95 ? -9.229 6.633 2.398 1.00 94.50 95 GLU A CA 1
ATOM 784 C C . GLU A 1 95 ? -7.916 6.364 1.657 1.00 94.50 95 GLU A C 1
ATOM 786 O O . GLU A 1 95 ? -7.183 5.424 1.962 1.00 94.50 95 GLU A O 1
ATOM 791 N N . ARG A 1 96 ? -7.602 7.181 0.648 1.00 94.00 96 ARG A N 1
ATOM 792 C CA . ARG A 1 96 ? -6.373 7.028 -0.136 1.00 94.00 96 ARG A CA 1
ATOM 793 C C . ARG A 1 96 ? -5.153 7.439 0.687 1.00 94.00 96 ARG A C 1
ATOM 795 O O . ARG A 1 96 ? -5.103 8.549 1.199 1.00 94.00 96 ARG A O 1
ATOM 802 N N . VAL A 1 97 ? -4.120 6.598 0.686 1.00 92.94 97 VAL A N 1
ATOM 803 C CA . VAL A 1 97 ? -2.802 6.953 1.224 1.00 92.94 97 VAL A CA 1
ATOM 804 C C . VAL A 1 97 ? -2.151 8.000 0.308 1.00 92.94 97 VAL A C 1
ATOM 806 O O . VAL A 1 97 ? -1.967 7.714 -0.885 1.00 92.94 97 VAL A O 1
ATOM 809 N N . PRO A 1 98 ? -1.780 9.187 0.824 1.00 91.81 98 PRO A N 1
ATOM 810 C CA . PRO A 1 98 ? -1.106 10.219 0.041 1.00 91.81 98 PRO A CA 1
ATOM 811 C C . PRO A 1 98 ? 0.161 9.697 -0.644 1.00 91.81 98 PRO A C 1
ATOM 813 O O . PRO A 1 98 ? 0.841 8.802 -0.140 1.00 91.81 98 PRO A O 1
ATOM 816 N N . ASN A 1 99 ? 0.478 10.248 -1.814 1.00 87.88 99 ASN A N 1
ATOM 817 C CA . ASN A 1 99 ? 1.679 9.898 -2.574 1.00 87.88 99 ASN A CA 1
ATOM 818 C C . ASN A 1 99 ? 2.386 11.166 -3.060 1.00 87.88 99 ASN A C 1
ATOM 820 O O . ASN A 1 99 ? 2.561 11.382 -4.257 1.00 87.88 99 ASN A O 1
ATOM 824 N N . ASP A 1 100 ? 2.762 12.021 -2.112 1.00 83.81 100 ASP A N 1
ATOM 825 C CA . ASP A 1 100 ? 3.362 13.331 -2.397 1.00 83.81 100 ASP A CA 1
ATOM 826 C C . ASP A 1 100 ? 4.894 13.269 -2.511 1.00 83.81 100 ASP A C 1
ATOM 828 O O . ASP A 1 100 ? 5.562 14.298 -2.575 1.00 83.81 100 ASP A O 1
ATOM 832 N N . GLY A 1 101 ? 5.485 12.069 -2.442 1.00 81.56 101 GLY A N 1
ATOM 833 C CA . GLY A 1 101 ? 6.937 11.847 -2.474 1.00 81.56 101 GLY A CA 1
ATOM 834 C C . GLY A 1 101 ? 7.709 12.362 -1.250 1.00 81.56 101 GLY A C 1
ATOM 835 O O . GLY A 1 101 ? 8.889 12.054 -1.112 1.00 81.56 101 GLY A O 1
ATOM 836 N N . LYS A 1 102 ? 7.057 13.107 -0.347 1.00 86.38 102 LYS A N 1
ATOM 837 C CA . LYS A 1 102 ? 7.648 13.622 0.900 1.00 86.38 102 LYS A CA 1
ATOM 838 C C . LYS A 1 102 ? 7.951 12.509 1.899 1.00 86.38 102 LYS A C 1
ATOM 840 O O . LYS A 1 102 ? 9.015 12.495 2.506 1.00 86.38 102 LYS A O 1
ATOM 845 N N . PHE A 1 103 ? 7.017 11.573 2.048 1.00 88.38 103 PHE A N 1
ATOM 846 C CA . PHE A 1 103 ? 7.135 10.430 2.947 1.00 88.38 103 PHE A CA 1
ATOM 847 C C . PHE A 1 103 ? 6.784 9.140 2.208 1.00 88.38 103 PHE A C 1
ATOM 849 O O . PHE A 1 103 ? 5.899 9.157 1.347 1.00 88.38 103 PHE A O 1
ATOM 856 N N . PRO A 1 104 ? 7.453 8.015 2.522 1.00 91.06 104 PRO A N 1
ATOM 857 C CA . PRO A 1 104 ? 7.069 6.729 1.967 1.00 91.06 104 PRO A CA 1
ATOM 858 C C . PRO A 1 104 ? 5.641 6.395 2.378 1.00 91.06 104 PRO A C 1
ATOM 860 O O . PRO A 1 104 ? 5.249 6.640 3.518 1.00 91.06 104 PRO A O 1
ATOM 863 N N . GLN A 1 105 ? 4.872 5.770 1.492 1.00 92.69 105 GLN A N 1
ATOM 864 C CA . GLN A 1 105 ? 3.493 5.389 1.810 1.00 92.69 105 GLN A CA 1
ATOM 865 C C . GLN A 1 105 ? 3.429 4.447 3.020 1.00 92.69 105 GLN A C 1
ATOM 867 O O . GLN A 1 105 ? 2.525 4.574 3.840 1.00 92.69 105 GLN A O 1
ATOM 872 N N . LYS A 1 106 ? 4.447 3.593 3.209 1.00 93.12 106 LYS A N 1
ATOM 873 C CA . LYS A 1 106 ? 4.642 2.802 4.436 1.00 93.12 106 LYS A CA 1
ATOM 874 C C . LYS A 1 106 ? 4.614 3.653 5.709 1.00 93.12 106 LYS A C 1
ATOM 876 O O . LYS A 1 106 ? 4.012 3.252 6.701 1.00 93.12 106 LYS A O 1
ATOM 881 N N . TYR A 1 107 ? 5.301 4.796 5.705 1.00 93.88 107 TYR A N 1
ATOM 882 C CA . TYR A 1 107 ? 5.362 5.675 6.872 1.00 93.88 107 TYR A CA 1
ATOM 883 C C . TYR A 1 107 ? 3.968 6.195 7.221 1.00 93.88 107 TYR A C 1
ATOM 885 O O . TYR A 1 107 ? 3.559 6.103 8.371 1.00 93.88 107 TYR A O 1
ATOM 893 N N . LEU A 1 108 ? 3.221 6.650 6.215 1.00 93.88 108 LEU A N 1
ATOM 894 C CA . LEU A 1 108 ? 1.864 7.166 6.387 1.00 93.88 108 LEU A CA 1
ATOM 895 C C . LEU A 1 108 ? 0.900 6.085 6.899 1.00 93.88 108 LEU A C 1
ATOM 897 O O . LEU A 1 108 ? 0.171 6.322 7.854 1.00 93.88 108 LEU A O 1
ATOM 901 N N . VAL A 1 109 ? 0.960 4.872 6.336 1.00 93.44 109 VAL A N 1
ATOM 902 C CA . VAL A 1 109 ? 0.175 3.708 6.797 1.00 93.44 109 VAL A CA 1
ATOM 903 C C . VAL A 1 109 ? 0.430 3.402 8.272 1.00 93.44 109 VAL A C 1
ATOM 905 O O . VAL A 1 109 ? -0.509 3.226 9.044 1.00 93.44 109 VAL A O 1
ATOM 908 N N . ARG A 1 110 ? 1.699 3.361 8.688 1.00 92.69 110 ARG A N 1
ATOM 909 C CA . ARG A 1 110 ? 2.056 3.066 10.083 1.00 92.69 110 ARG A CA 1
ATOM 910 C C . ARG A 1 110 ? 1.736 4.211 11.030 1.00 92.69 110 ARG A C 1
ATOM 912 O O . ARG A 1 110 ? 1.380 3.958 12.173 1.00 92.69 110 ARG A O 1
ATOM 919 N N . GLN A 1 111 ? 1.873 5.450 10.569 1.00 93.50 111 GLN A N 1
ATOM 920 C CA . GLN A 1 111 ? 1.476 6.623 11.334 1.00 93.50 111 GLN A CA 1
ATOM 921 C C . GLN A 1 111 ? -0.026 6.591 11.613 1.00 93.50 111 GLN A C 1
ATOM 923 O O . GLN A 1 111 ? -0.409 6.656 12.775 1.00 93.50 111 GLN A O 1
ATOM 928 N N . PHE A 1 112 ? -0.840 6.371 10.576 1.00 92.88 112 PHE A N 1
ATOM 929 C CA . PHE A 1 112 ? -2.285 6.217 10.715 1.00 92.88 112 PHE A CA 1
ATOM 930 C C . PHE A 1 112 ? -2.636 5.107 11.706 1.00 92.88 112 PHE A C 1
ATOM 932 O O . PHE A 1 112 ? -3.463 5.319 12.576 1.00 92.88 112 PHE A O 1
ATOM 939 N N . GLN A 1 113 ? -1.976 3.945 11.635 1.00 92.19 113 GLN A N 1
ATOM 940 C CA . GLN A 1 113 ? -2.233 2.861 12.586 1.00 92.19 113 GLN A CA 1
ATOM 941 C C . GLN A 1 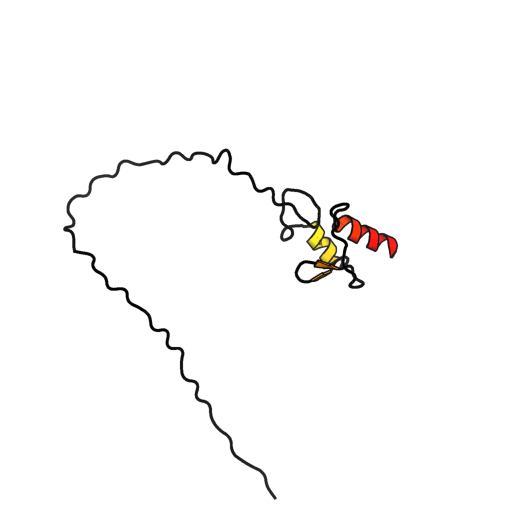113 ? -1.952 3.264 14.043 1.00 92.19 113 GLN A C 1
ATOM 943 O O . GLN A 1 113 ? -2.759 2.951 14.910 1.00 92.19 113 GLN A O 1
ATOM 948 N N . ARG A 1 114 ? -0.839 3.960 14.309 1.00 91.81 114 ARG A N 1
ATOM 949 C CA . ARG A 1 114 ? -0.482 4.409 15.667 1.00 91.81 114 ARG A CA 1
ATOM 950 C C . ARG A 1 114 ? -1.435 5.460 16.228 1.00 91.81 114 ARG A C 1
ATOM 952 O O . ARG A 1 114 ? -1.529 5.593 17.435 1.00 91.81 114 ARG A O 1
ATOM 959 N N . GLU A 1 115 ? -2.090 6.231 15.367 1.00 90.25 115 GLU A N 1
ATOM 960 C CA . GLU A 1 115 ? -3.075 7.243 15.769 1.00 90.25 115 GLU A CA 1
ATOM 961 C C . GLU A 1 115 ? -4.448 6.635 16.113 1.00 90.25 115 GLU A C 1
ATOM 963 O O . GLU A 1 115 ? -5.308 7.339 16.632 1.00 90.25 115 GLU A O 1
ATOM 968 N N . GLN A 1 116 ? -4.666 5.349 15.812 1.00 80.12 116 GLN A N 1
ATOM 969 C CA . GLN A 1 116 ? -5.917 4.624 16.079 1.00 80.12 116 GLN A CA 1
ATOM 970 C C . GLN A 1 116 ? -5.841 3.720 17.324 1.00 80.12 116 GLN A C 1
ATOM 972 O O . GLN A 1 116 ? -6.840 3.085 17.663 1.00 80.12 116 GLN A O 1
ATOM 977 N N . GLU A 1 117 ? -4.669 3.620 17.961 1.00 74.69 117 GLU A N 1
ATOM 978 C CA . GLU A 1 117 ? -4.434 2.911 19.233 1.00 74.69 117 GLU A CA 1
ATOM 979 C C . GLU A 1 117 ? -4.534 3.876 20.421 1.00 74.69 117 GLU A C 1
ATOM 981 O O . GLU A 1 117 ? -5.122 3.465 21.448 1.00 74.69 117 GLU A O 1
#

Sequence (117 aa):
MHQLNELTNVATPQKKVTNNPQSSNQVLRPRDNVSPQPNRRVPYVPAQNVPKFTVKCYYFMEEGHSVGRCTELVDDKNKKWVIRKVFNYLYPNWERVPNDGKFPQKYLVRQFQREQE

Secondary structure (DSSP, 8-state):
-----------------------------------------------TT------B-TTT--BT--GGG-HHHHHHHHTTS-EEETTEEE-TTSPBPP--SSS-HHHHHHHHHHTT-

Organism: NCBI:txid1389203

Foldseek 3Di:
DDDDDDDDDDDDDDDDPDDDPPDDPDDDDDDDDDDDDPPPPPPPPPPPDPPPPQAQDQQQRDTDDHVVPDPLNVVCVVVQLWDDDDPFIAGNVRHTQDRPVPHHSSVSSVVVVVVVD